Protein AF-A0A7J8N4A2-F1 (afdb_monomer)

Nearest PDB structures (foldseek):
  2ehg-assembly1_A  TM=7.726E-01  e=7.912E-02  Sulfurisphaera tokodaii str. 7
  3aly-assembly1_A  TM=7.509E-01  e=1.217E-01  Sulfurisphaera tokodaii str. 7
  2w3q-assembly1_A-2  TM=4.685E-01  e=7.793E+00  Cryptococcus neoformans

Mean predicted aligned error: 6.54 Å

Foldseek 3Di:
DAEAEDQPPVLLVLLPDPDQDDDPCSVVSVVVNVVQVVDPDYHYYYDHPVVVVVVVPD

Radius of gyration: 12.9 Å; Cα contacts (8 Å, |Δi|>4): 48; chains: 1; bounding box: 21×36×29 Å

Solvent-accessible surface area (backbone atoms only — not comparable to full-atom values): 3684 Å² total; per-residue (Å²): 117,48,77,50,75,38,71,50,57,71,58,34,50,59,67,70,48,89,66,91,63,90,55,99,54,33,69,62,50,49,51,54,54,58,59,40,66,80,41,100,38,65,44,73,41,70,43,56,78,72,59,60,66,62,68,76,78,118

Sequence (58 aa):
SVILESDSRSVIQKLNISSEEFSKISTLIWEVKELSKQFLDCRFTFITRSTRLHMQWL

Secondary structure (DSSP, 8-state):
-EEEEES-HHHHHHHH--S---STTHHHHHHHHHHHTTSSSEEEEE--HHHHHHTT--

Structure (mmCIF, N/CA/C/O backbone):
data_AF-A0A7J8N4A2-F1
#
_entry.id   AF-A0A7J8N4A2-F1
#
loop_
_atom_site.group_PDB
_atom_site.id
_atom_site.type_symbol
_atom_site.label_atom_id
_atom_site.label_alt_id
_atom_site.label_comp_id
_atom_site.label_asym_id
_atom_site.label_entity_id
_atom_site.label_seq_id
_atom_site.pdbx_PDB_ins_code
_atom_site.Cartn_x
_atom_site.Cartn_y
_atom_site.Cartn_z
_atom_site.occupancy
_atom_site.B_iso_or_equiv
_atom_site.auth_seq_id
_atom_site.auth_comp_id
_atom_site.auth_asym_id
_atom_site.auth_atom_id
_atom_site.pdbx_PDB_model_num
ATOM 1 N N . SER A 1 1 ? -6.912 -13.073 1.017 1.00 83.88 1 SER A N 1
ATOM 2 C CA . SER A 1 1 ? -5.773 -12.155 0.840 1.00 83.88 1 SER A CA 1
ATOM 3 C C . SER A 1 1 ? -5.927 -11.504 -0.519 1.00 83.88 1 SER A C 1
ATOM 5 O O . SER A 1 1 ? -6.165 -12.224 -1.484 1.00 83.88 1 SER A O 1
ATOM 7 N N . VAL A 1 2 ? -5.898 -10.174 -0.577 1.00 94.19 2 VAL A N 1
ATOM 8 C CA . VAL A 1 2 ? -5.941 -9.365 -1.803 1.00 94.19 2 VAL A CA 1
ATOM 9 C C . VAL A 1 2 ? -4.565 -8.736 -2.008 1.00 94.19 2 VAL A C 1
ATOM 11 O O . VAL A 1 2 ? -3.951 -8.257 -1.056 1.00 94.19 2 VAL A O 1
ATOM 14 N N . ILE A 1 3 ? -4.074 -8.742 -3.246 1.00 94.94 3 ILE A N 1
ATOM 15 C CA . ILE A 1 3 ? -2.826 -8.074 -3.628 1.00 94.94 3 ILE A CA 1
ATOM 16 C C . ILE A 1 3 ? -3.177 -7.029 -4.680 1.00 94.94 3 ILE A C 1
ATOM 18 O O . ILE A 1 3 ? -3.748 -7.361 -5.719 1.00 94.94 3 ILE A O 1
ATOM 22 N N . LEU A 1 4 ? -2.867 -5.766 -4.394 1.00 93.69 4 LEU A N 1
ATOM 23 C CA . LEU A 1 4 ? -3.103 -4.652 -5.301 1.00 93.69 4 LEU A CA 1
ATOM 24 C C . LEU A 1 4 ? -1.772 -4.207 -5.899 1.00 93.69 4 LEU A C 1
ATOM 26 O O . LEU A 1 4 ? -0.890 -3.691 -5.209 1.00 93.69 4 LEU A O 1
ATOM 30 N N . GLU A 1 5 ? -1.635 -4.445 -7.198 1.00 94.56 5 GLU A N 1
ATOM 31 C CA . GLU A 1 5 ? -0.396 -4.236 -7.934 1.00 94.56 5 GLU A CA 1
ATOM 32 C C . GLU A 1 5 ? -0.449 -2.954 -8.766 1.00 94.56 5 GLU A C 1
ATOM 34 O O . GLU A 1 5 ? -1.436 -2.676 -9.451 1.00 94.56 5 GLU A O 1
ATOM 39 N N . SER A 1 6 ? 0.630 -2.174 -8.741 1.00 93.19 6 SER A N 1
ATOM 40 C CA . SER A 1 6 ? 0.757 -0.969 -9.565 1.00 93.19 6 SER A CA 1
ATOM 41 C C . SER A 1 6 ? 2.201 -0.720 -9.989 1.00 93.19 6 SER A C 1
ATOM 43 O O . SER A 1 6 ? 3.138 -1.00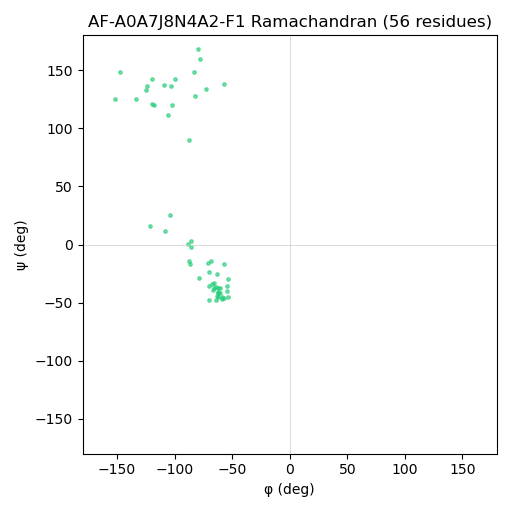5 -9.247 1.00 93.19 6 SER A O 1
ATOM 45 N N . ASP A 1 7 ? 2.384 -0.124 -11.166 1.00 94.69 7 ASP A N 1
ATOM 46 C CA . ASP A 1 7 ? 3.665 0.418 -11.634 1.00 94.69 7 ASP A CA 1
ATOM 47 C C . ASP A 1 7 ? 3.918 1.857 -11.148 1.00 94.69 7 ASP A C 1
ATOM 49 O O . ASP A 1 7 ? 4.953 2.456 -11.448 1.00 94.69 7 ASP A O 1
ATOM 53 N N . SER A 1 8 ? 3.013 2.414 -10.340 1.00 94.06 8 SER A N 1
ATOM 54 C CA . SER A 1 8 ? 3.201 3.707 -9.692 1.00 94.06 8 SER A CA 1
ATOM 55 C C . SER A 1 8 ? 3.928 3.548 -8.358 1.00 94.06 8 SER A C 1
ATOM 57 O O . SER A 1 8 ? 3.322 3.383 -7.295 1.00 94.06 8 SER A O 1
ATOM 59 N N . ARG A 1 9 ? 5.266 3.615 -8.403 1.00 93.00 9 ARG A N 1
ATOM 60 C CA . ARG A 1 9 ? 6.125 3.463 -7.214 1.00 93.00 9 ARG A CA 1
ATOM 61 C C . ARG A 1 9 ? 5.740 4.421 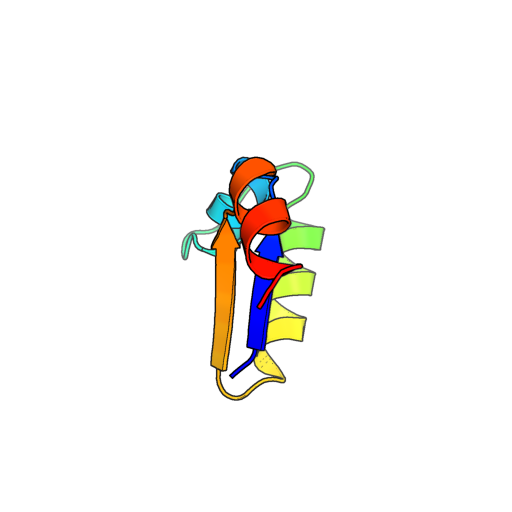-6.086 1.00 93.00 9 ARG A C 1
ATOM 63 O O . ARG A 1 9 ? 5.666 3.999 -4.938 1.00 93.00 9 ARG A O 1
ATOM 70 N N . SER A 1 10 ? 5.491 5.689 -6.411 1.00 92.56 10 SER A N 1
ATOM 71 C CA . SER A 1 10 ? 5.175 6.721 -5.418 1.00 92.56 10 SER A CA 1
ATOM 72 C C . SER A 1 10 ? 3.843 6.461 -4.715 1.00 92.56 10 SER A C 1
ATOM 74 O O . SER A 1 10 ? 3.742 6.673 -3.510 1.00 92.56 10 SER A O 1
ATOM 76 N N . VAL A 1 11 ? 2.835 5.958 -5.432 1.00 93.56 11 VAL A N 1
ATOM 77 C CA . VAL A 1 11 ? 1.532 5.612 -4.845 1.00 93.56 11 VAL A CA 1
ATOM 78 C C . VAL A 1 11 ? 1.658 4.390 -3.940 1.00 93.56 11 VAL A C 1
ATOM 80 O O . VAL A 1 11 ? 1.219 4.442 -2.795 1.00 93.56 11 VAL A O 1
ATOM 83 N N . ILE A 1 12 ? 2.323 3.325 -4.400 1.00 95.38 12 ILE A N 1
ATOM 84 C CA . ILE A 1 12 ? 2.541 2.119 -3.584 1.00 95.38 12 ILE A CA 1
ATOM 85 C C . ILE A 1 12 ? 3.336 2.438 -2.314 1.00 95.38 12 ILE A C 1
ATOM 87 O O . ILE A 1 12 ? 2.992 1.960 -1.235 1.00 95.38 12 ILE A O 1
ATOM 91 N N . GLN A 1 13 ? 4.373 3.275 -2.410 1.00 93.88 13 GLN A N 1
ATOM 92 C CA . GLN A 1 13 ? 5.124 3.717 -1.234 1.00 93.88 13 GLN A CA 1
ATOM 93 C C . GLN A 1 13 ? 4.222 4.435 -0.228 1.00 93.88 13 GLN A C 1
ATOM 95 O O . GLN A 1 13 ? 4.246 4.094 0.948 1.00 93.88 13 GLN A O 1
ATOM 100 N N . LYS A 1 14 ? 3.373 5.365 -0.678 1.00 93.75 14 LYS A N 1
ATOM 101 C CA . LYS A 1 14 ? 2.429 6.073 0.203 1.00 93.75 14 LYS A CA 1
ATOM 102 C C . LYS A 1 14 ? 1.407 5.147 0.859 1.00 93.75 14 LYS A C 1
ATOM 104 O O . LYS A 1 14 ? 1.072 5.340 2.026 1.00 93.75 14 LYS A O 1
ATOM 109 N N . LEU A 1 15 ? 0.932 4.135 0.136 1.00 94.06 15 LEU A N 1
ATOM 110 C CA . LEU A 1 15 ? -0.002 3.142 0.673 1.00 94.06 15 LEU A CA 1
ATOM 111 C C . LEU A 1 15 ? 0.646 2.263 1.751 1.00 94.06 15 LEU A C 1
ATOM 113 O O . LEU A 1 15 ? -0.020 1.917 2.723 1.00 94.06 15 LEU A O 1
ATOM 117 N N . ASN A 1 16 ? 1.942 1.971 1.623 1.00 93.44 16 ASN A N 1
ATOM 118 C CA . ASN A 1 16 ? 2.690 1.143 2.573 1.00 93.44 16 ASN A CA 1
ATOM 119 C C . ASN A 1 16 ? 3.289 1.915 3.762 1.00 93.44 16 ASN A C 1
ATOM 121 O O . ASN A 1 16 ? 3.706 1.300 4.741 1.00 93.44 16 ASN A O 1
ATOM 125 N N . ILE A 1 17 ? 3.353 3.247 3.708 1.00 90.31 17 ILE A N 1
ATOM 126 C CA . ILE A 1 17 ? 3.824 4.067 4.831 1.00 90.31 17 ILE A CA 1
ATOM 127 C C . ILE A 1 17 ? 2.766 4.086 5.945 1.00 90.31 17 ILE A C 1
ATOM 129 O O . ILE A 1 17 ? 1.582 4.308 5.685 1.00 90.31 17 ILE A O 1
AT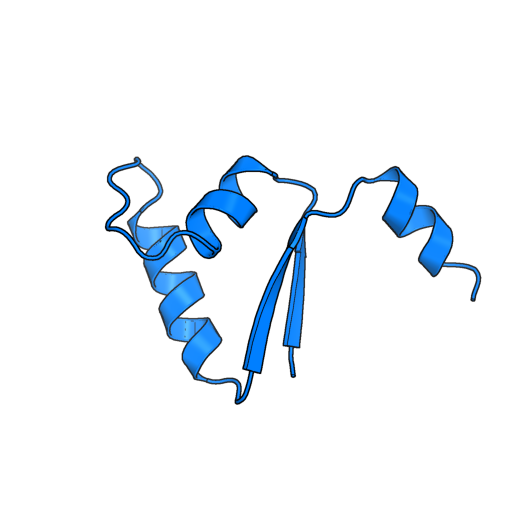OM 133 N N . SER A 1 18 ? 3.196 3.880 7.192 1.00 78.06 18 SER A N 1
ATOM 134 C CA . SER A 1 18 ? 2.338 3.936 8.386 1.00 78.06 18 SER A CA 1
ATOM 135 C C . SER A 1 18 ? 2.189 5.339 8.982 1.00 78.06 18 SER A C 1
ATOM 137 O O . SER A 1 18 ? 1.270 5.561 9.765 1.00 78.06 18 SER A O 1
ATOM 139 N N . SER A 1 19 ? 3.065 6.283 8.622 1.00 79.62 19 SER A N 1
ATOM 140 C CA . SER A 1 19 ? 2.989 7.671 9.082 1.00 79.62 19 SER A CA 1
ATOM 141 C C . SER A 1 19 ? 1.921 8.470 8.333 1.00 79.62 19 SER A C 1
ATOM 143 O O . SER A 1 19 ? 1.532 8.122 7.215 1.00 79.62 19 SER A O 1
ATOM 145 N N . GLU A 1 20 ? 1.490 9.581 8.932 1.00 75.75 20 GLU A N 1
ATOM 146 C CA . GLU A 1 20 ? 0.656 10.570 8.248 1.00 75.75 20 GLU A CA 1
ATOM 147 C C . GLU A 1 20 ? 1.347 11.083 6.976 1.00 75.75 20 GLU A C 1
ATOM 149 O O . GLU A 1 20 ? 2.561 11.305 6.937 1.00 75.75 20 GLU A O 1
ATOM 154 N N . GLU A 1 21 ? 0.559 11.226 5.911 1.00 76.12 21 GLU A N 1
ATOM 155 C CA . GLU A 1 21 ? 1.010 11.642 4.586 1.00 76.12 21 GLU A CA 1
ATOM 156 C C . GLU A 1 21 ? 0.322 12.966 4.241 1.00 76.12 21 GLU A C 1
ATOM 158 O O . GLU A 1 21 ? -0.904 13.042 4.215 1.00 76.12 21 GLU A O 1
ATOM 163 N N . PHE A 1 22 ? 1.109 14.020 4.005 1.00 80.31 22 PHE A N 1
ATOM 164 C CA . PHE A 1 22 ? 0.608 15.387 3.795 1.00 80.31 22 PHE A CA 1
ATOM 165 C C . PHE A 1 22 ? 0.626 15.827 2.324 1.00 80.31 22 PHE A C 1
ATOM 167 O O . PHE A 1 22 ? 0.738 17.018 2.024 1.00 80.31 22 PHE A O 1
ATOM 174 N N . SER A 1 23 ? 0.567 14.901 1.365 1.00 86.88 23 SER A N 1
ATOM 175 C CA . SER A 1 23 ? 0.519 15.306 -0.041 1.00 86.88 23 SER A CA 1
ATOM 176 C C . SER A 1 23 ? -0.872 15.742 -0.475 1.00 86.88 23 SER A C 1
ATOM 178 O O . SER A 1 23 ? -1.878 15.458 0.164 1.00 86.88 23 SER A O 1
ATOM 180 N N . LYS A 1 24 ? -0.937 16.349 -1.663 1.00 92.19 24 LYS A N 1
ATOM 181 C CA . LYS A 1 24 ? -2.193 16.718 -2.331 1.00 92.19 24 LYS A C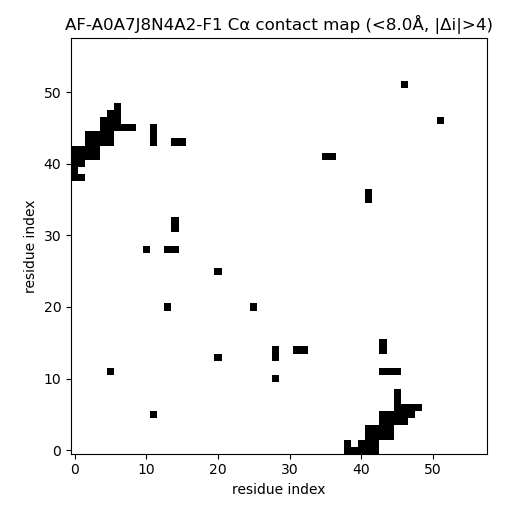A 1
ATOM 182 C C . LYS A 1 24 ? -3.151 15.541 -2.570 1.00 92.19 24 LYS A C 1
ATOM 184 O O . LYS A 1 24 ? -4.309 15.782 -2.877 1.00 92.19 24 LYS A O 1
ATOM 189 N N . ILE A 1 25 ? -2.669 14.297 -2.485 1.00 91.38 25 ILE A N 1
ATOM 190 C CA . ILE A 1 25 ? -3.475 13.085 -2.697 1.00 91.38 25 ILE A CA 1
ATOM 191 C C . ILE A 1 25 ? -3.738 12.314 -1.398 1.00 91.38 25 ILE A C 1
ATOM 193 O O . ILE A 1 25 ? -4.194 11.176 -1.462 1.00 91.38 25 ILE A O 1
ATOM 197 N N . SER A 1 26 ? -3.446 12.896 -0.232 1.00 92.50 26 SER A N 1
ATOM 198 C CA . SER A 1 26 ? -3.587 12.230 1.068 1.00 92.50 26 SER A CA 1
ATOM 199 C C . SER A 1 26 ? -4.995 11.675 1.300 1.00 92.50 26 SER A C 1
ATOM 201 O O . SER A 1 26 ? -5.124 10.538 1.747 1.00 92.50 26 SER A O 1
ATOM 203 N N . THR A 1 27 ? -6.041 12.405 0.897 1.00 94.19 27 THR A N 1
ATOM 204 C CA . THR A 1 27 ? -7.437 11.938 0.963 1.00 94.19 27 THR A CA 1
ATOM 205 C C . THR A 1 27 ? -7.653 10.651 0.168 1.00 94.19 27 THR A C 1
ATOM 207 O O . THR A 1 27 ? -8.230 9.703 0.688 1.00 94.19 27 THR A O 1
ATOM 210 N N . LEU A 1 28 ? -7.116 10.565 -1.054 1.00 94.56 28 LEU A N 1
ATOM 211 C CA . LEU A 1 28 ? -7.225 9.359 -1.884 1.00 94.56 28 LEU A CA 1
ATOM 212 C C . LEU A 1 28 ? -6.452 8.183 -1.270 1.00 94.56 28 LEU A C 1
ATOM 214 O O . LEU A 1 28 ? -6.920 7.048 -1.288 1.00 94.56 28 LEU A O 1
ATOM 218 N N . ILE A 1 29 ? -5.270 8.444 -0.700 1.00 95.00 29 ILE A N 1
ATOM 219 C CA . ILE A 1 29 ? -4.486 7.423 0.014 1.00 95.00 29 ILE A CA 1
ATOM 220 C C . ILE A 1 29 ? -5.260 6.904 1.232 1.00 95.00 29 ILE A C 1
ATOM 222 O O . ILE A 1 29 ? -5.267 5.697 1.482 1.00 95.00 29 ILE A O 1
ATOM 226 N N . TRP A 1 30 ? -5.919 7.796 1.973 1.00 93.31 30 TRP A N 1
ATOM 227 C CA . TRP A 1 30 ? -6.736 7.440 3.128 1.00 93.31 30 TRP A CA 1
ATOM 228 C C . TRP A 1 30 ? -7.944 6.586 2.729 1.00 93.31 30 TRP A C 1
ATOM 230 O O . TRP A 1 30 ? -8.137 5.516 3.300 1.00 93.31 30 TRP A O 1
ATOM 240 N N . GLU A 1 31 ? -8.692 6.986 1.699 1.00 95.44 31 GLU A N 1
ATOM 241 C CA . GLU A 1 31 ? -9.841 6.222 1.194 1.00 95.44 31 GLU A CA 1
ATOM 242 C C . GLU A 1 31 ? -9.451 4.798 0.780 1.00 95.44 31 GLU A C 1
ATOM 244 O O . GLU A 1 31 ? -10.108 3.834 1.174 1.00 95.44 31 GLU A O 1
ATOM 249 N N . VAL A 1 32 ? -8.347 4.633 0.041 1.00 94.75 32 VAL A N 1
ATOM 250 C CA . VAL A 1 32 ? -7.856 3.301 -0.354 1.00 94.75 32 VAL A CA 1
ATOM 251 C C . VAL A 1 32 ? -7.492 2.461 0.871 1.00 94.75 32 VAL A C 1
ATOM 253 O O . VAL A 1 32 ? -7.806 1.268 0.911 1.00 94.75 32 VAL A O 1
ATOM 256 N N . LYS A 1 33 ? -6.862 3.062 1.887 1.00 93.69 33 LYS A N 1
ATOM 257 C CA . LYS A 1 33 ? -6.550 2.369 3.143 1.00 93.69 33 LYS A CA 1
ATOM 258 C C . LYS A 1 33 ? -7.819 1.941 3.879 1.00 93.69 33 LYS A C 1
ATOM 260 O O . LYS A 1 33 ? -7.882 0.791 4.307 1.00 93.69 33 LYS A O 1
ATOM 265 N N . GLU A 1 34 ? -8.838 2.790 3.983 1.00 95.56 34 GLU A N 1
ATOM 266 C CA . GLU A 1 34 ? -10.115 2.408 4.604 1.00 95.56 34 GLU A CA 1
ATOM 267 C C . GLU A 1 34 ? -10.818 1.280 3.846 1.00 95.56 34 GLU A C 1
ATOM 269 O O . GLU A 1 34 ? -11.235 0.296 4.457 1.00 95.56 34 GLU A O 1
ATOM 274 N N . LEU A 1 35 ? -10.884 1.356 2.515 1.00 95.75 35 LEU A N 1
ATOM 275 C CA . LEU A 1 35 ? -11.453 0.285 1.692 1.00 95.75 35 LEU A CA 1
ATOM 276 C C . LEU A 1 35 ? -10.686 -1.032 1.867 1.00 95.75 35 LEU A C 1
ATOM 278 O O . LEU A 1 35 ? -11.293 -2.101 1.926 1.00 95.75 35 LEU A O 1
ATOM 282 N N . SER A 1 36 ? -9.360 -0.969 2.009 1.00 94.94 36 SER A N 1
ATOM 283 C CA . SER A 1 36 ? -8.525 -2.161 2.182 1.00 94.94 36 SER A CA 1
ATOM 284 C C . SER A 1 36 ? -8.817 -2.945 3.466 1.00 94.94 36 SER A C 1
ATOM 286 O O . SER A 1 36 ? -8.633 -4.162 3.479 1.00 94.94 36 SER A O 1
ATOM 288 N N . LYS A 1 37 ? -9.349 -2.292 4.511 1.00 94.50 37 LYS A N 1
ATOM 289 C CA . LYS A 1 37 ? -9.724 -2.935 5.786 1.00 94.50 37 LYS A CA 1
ATOM 290 C C . LYS A 1 37 ? -10.922 -3.878 5.670 1.00 94.50 37 LYS A C 1
ATOM 292 O O . LYS A 1 37 ? -11.161 -4.663 6.581 1.00 94.50 37 LYS A O 1
ATOM 297 N N . GLN A 1 38 ? -11.678 -3.818 4.572 1.00 96.69 38 GLN A N 1
ATOM 298 C CA . GLN A 1 38 ? -12.775 -4.756 4.307 1.00 96.69 38 GLN A CA 1
ATOM 299 C C . GLN A 1 38 ? -12.266 -6.165 3.970 1.00 96.69 38 GLN A C 1
ATOM 301 O O . GLN A 1 38 ? -13.027 -7.131 4.011 1.00 96.69 38 GLN A O 1
ATOM 306 N N . PHE A 1 39 ? -10.979 -6.297 3.641 1.00 95.38 39 PHE A N 1
ATOM 307 C CA . PHE A 1 39 ? -10.343 -7.575 3.364 1.00 95.38 39 PHE A CA 1
ATOM 308 C C . PHE A 1 39 ? -9.566 -8.058 4.589 1.00 95.38 39 PHE A C 1
ATOM 310 O O . PHE A 1 39 ? -8.894 -7.278 5.255 1.00 95.38 39 PHE A O 1
ATOM 317 N N . LEU A 1 40 ? -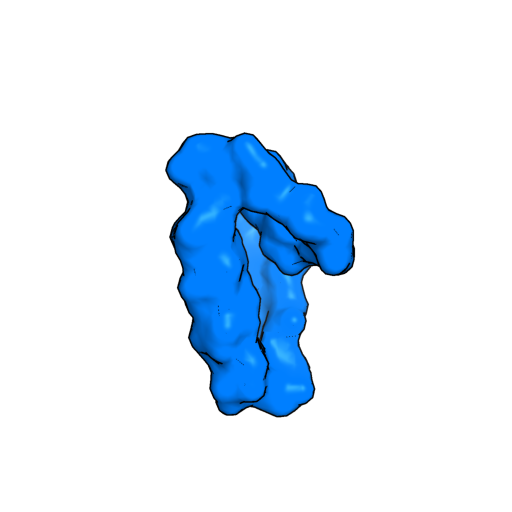9.598 -9.374 4.835 1.00 95.06 40 LEU A N 1
ATOM 318 C CA . LEU A 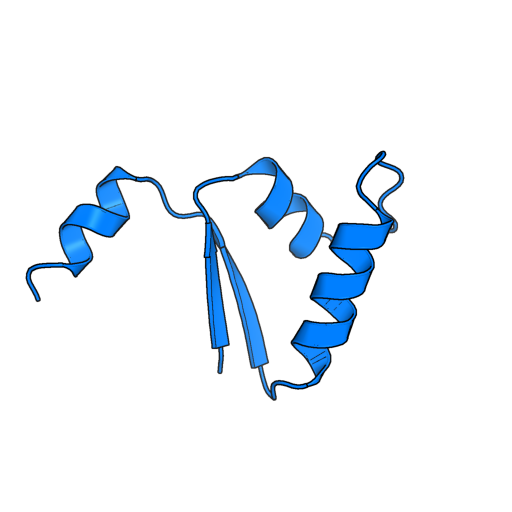1 40 ? -8.834 -10.014 5.917 1.00 95.06 40 LEU A CA 1
ATOM 319 C C . LEU A 1 40 ? -7.328 -9.695 5.853 1.00 95.06 40 LEU A C 1
ATOM 321 O O . LEU A 1 40 ? -6.665 -9.591 6.876 1.00 95.06 40 LEU A O 1
ATOM 325 N N . ASP A 1 41 ? -6.799 -9.583 4.636 1.00 93.44 41 ASP A N 1
ATOM 326 C CA . ASP A 1 41 ? -5.411 -9.235 4.350 1.00 93.44 41 ASP A CA 1
ATOM 327 C C . ASP A 1 41 ? -5.373 -8.541 2.986 1.00 93.44 41 ASP A C 1
ATOM 329 O O . ASP A 1 41 ? -5.884 -9.099 2.006 1.00 93.44 41 ASP A O 1
ATOM 333 N N . CYS A 1 42 ? -4.799 -7.340 2.932 1.00 95.31 42 CYS A N 1
ATOM 334 C CA . CYS A 1 42 ? -4.622 -6.553 1.717 1.00 95.31 42 CYS A CA 1
ATOM 335 C C . CYS A 1 42 ? -3.193 -6.007 1.664 1.00 95.31 42 CYS A C 1
ATOM 337 O O . CYS A 1 42 ? -2.739 -5.347 2.599 1.00 95.31 42 CYS A O 1
ATOM 339 N N . ARG A 1 43 ? -2.480 -6.287 0.570 1.00 95.06 43 ARG A N 1
ATOM 340 C CA . ARG A 1 43 ? -1.078 -5.895 0.380 1.00 95.06 43 ARG A CA 1
ATOM 341 C C . ARG A 1 43 ? -0.918 -5.073 -0.890 1.00 95.06 43 ARG A C 1
ATOM 343 O O . ARG A 1 43 ? -1.455 -5.432 -1.935 1.00 95.06 43 ARG A O 1
ATOM 350 N N . PHE A 1 44 ? -0.148 -3.993 -0.804 1.00 95.56 44 PHE A N 1
ATOM 351 C CA . PHE A 1 44 ? 0.139 -3.114 -1.935 1.00 95.56 44 PHE A CA 1
ATOM 352 C C . PHE A 1 44 ? 1.539 -3.401 -2.473 1.00 95.56 44 PHE A C 1
ATOM 354 O O . PHE A 1 44 ? 2.533 -3.257 -1.755 1.00 95.56 44 PHE A O 1
ATOM 361 N N . THR A 1 45 ? 1.633 -3.788 -3.743 1.00 95.50 45 THR A N 1
ATOM 362 C CA . THR A 1 45 ? 2.889 -4.240 -4.352 1.00 95.50 45 THR A CA 1
ATOM 363 C C . THR 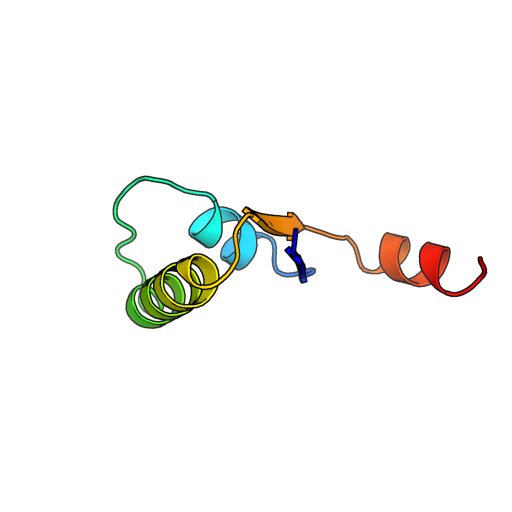A 1 45 ? 3.223 -3.430 -5.596 1.00 95.50 45 THR A C 1
ATOM 365 O O . THR A 1 45 ? 2.393 -3.197 -6.472 1.00 95.50 45 THR A O 1
ATOM 368 N N . PHE A 1 46 ? 4.475 -2.989 -5.676 1.00 94.69 46 PHE A N 1
ATOM 369 C CA . PHE A 1 46 ? 4.991 -2.346 -6.872 1.00 94.69 46 PHE A CA 1
ATOM 370 C C . PHE A 1 46 ? 5.422 -3.420 -7.868 1.00 94.69 46 PHE A C 1
ATOM 372 O O . PHE A 1 46 ? 6.226 -4.286 -7.523 1.00 94.69 46 PHE A O 1
ATOM 379 N N . ILE A 1 47 ? 4.935 -3.328 -9.102 1.00 94.31 47 ILE A N 1
ATOM 380 C CA . ILE A 1 47 ? 5.353 -4.192 -10.208 1.00 94.31 47 ILE A CA 1
ATOM 381 C C . ILE A 1 47 ? 5.955 -3.343 -11.323 1.00 94.31 47 ILE A C 1
ATOM 383 O O . ILE A 1 47 ? 5.478 -2.249 -11.617 1.00 94.31 47 ILE A O 1
ATOM 387 N N . THR A 1 48 ? 7.005 -3.828 -11.982 1.00 86.75 48 THR A N 1
ATOM 388 C CA . THR A 1 48 ? 7.476 -3.184 -13.211 1.00 86.75 48 THR A CA 1
ATOM 389 C C . THR A 1 48 ? 6.644 -3.690 -14.386 1.00 86.75 48 THR A C 1
ATOM 391 O O . THR A 1 48 ? 6.204 -4.839 -14.405 1.00 86.75 48 THR A O 1
ATOM 394 N N . ARG A 1 49 ? 6.423 -2.849 -15.406 1.00 72.56 49 ARG A N 1
ATOM 395 C CA . ARG A 1 49 ? 5.663 -3.245 -16.611 1.00 72.56 49 ARG A CA 1
ATOM 396 C C . ARG A 1 49 ? 6.212 -4.510 -17.280 1.00 72.56 49 ARG A C 1
ATOM 398 O O . ARG A 1 49 ? 5.445 -5.277 -17.850 1.00 72.56 49 ARG A O 1
ATOM 405 N N . SER A 1 50 ? 7.517 -4.752 -17.159 1.00 71.81 50 SER A N 1
ATOM 406 C CA . SER A 1 50 ? 8.172 -5.978 -17.620 1.00 71.81 50 SER A CA 1
ATOM 407 C C . SER A 1 50 ? 7.708 -7.237 -16.878 1.00 71.81 50 SER A C 1
ATOM 409 O O . SER A 1 50 ? 7.555 -8.279 -17.504 1.00 71.81 50 SER A O 1
ATOM 411 N N . THR A 1 51 ? 7.435 -7.156 -15.573 1.00 59.47 51 THR A N 1
ATOM 412 C CA . THR A 1 51 ? 7.003 -8.303 -14.757 1.00 59.47 51 THR A CA 1
ATOM 413 C C . THR A 1 51 ? 5.593 -8.748 -15.123 1.00 59.47 51 THR A C 1
ATOM 415 O O . THR A 1 51 ? 5.305 -9.940 -15.160 1.00 59.47 51 THR A O 1
ATOM 418 N N . ARG A 1 52 ? 4.723 -7.792 -15.471 1.00 54.59 52 ARG A N 1
ATOM 419 C CA . ARG A 1 52 ? 3.328 -8.066 -15.844 1.00 54.59 52 ARG A CA 1
ATOM 420 C C . ARG A 1 52 ? 3.209 -8.870 -17.141 1.00 54.59 52 ARG A C 1
ATOM 422 O O . ARG A 1 52 ? 2.319 -9.701 -17.261 1.00 54.59 52 ARG A O 1
ATOM 429 N N . LEU A 1 53 ? 4.130 -8.656 -18.082 1.00 55.00 53 LEU A N 1
ATOM 430 C CA . LEU A 1 53 ? 4.201 -9.421 -19.331 1.00 55.00 53 LEU A CA 1
ATOM 431 C C . LEU A 1 53 ? 4.650 -10.871 -19.106 1.00 55.00 53 LEU A C 1
ATOM 433 O O . LEU A 1 53 ? 4.336 -11.725 -19.925 1.00 55.00 53 LEU A O 1
ATOM 437 N N . HIS A 1 54 ? 5.354 -11.169 -18.009 1.00 49.97 54 HIS A N 1
ATOM 438 C CA . HIS A 1 54 ? 5.817 -12.526 -17.712 1.00 49.97 54 HIS A CA 1
ATOM 439 C C . HIS A 1 54 ? 4.708 -13.418 -17.125 1.00 49.97 54 HIS A C 1
ATOM 441 O O . HIS A 1 54 ? 4.704 -14.619 -17.360 1.00 49.97 54 HIS A O 1
ATOM 447 N N . MET A 1 55 ? 3.732 -12.836 -16.419 1.00 52.09 55 MET A N 1
ATOM 448 C CA . MET A 1 55 ? 2.611 -13.574 -15.813 1.00 52.09 55 MET A CA 1
ATOM 449 C C . MET A 1 55 ? 1.415 -13.805 -16.752 1.00 52.09 55 MET A C 1
ATOM 451 O O . MET A 1 55 ? 0.452 -14.440 -16.348 1.00 52.09 55 MET A O 1
ATOM 455 N N . GLN A 1 56 ? 1.446 -13.308 -17.994 1.00 46.84 56 GLN A N 1
ATOM 456 C CA . GLN A 1 56 ? 0.385 -13.562 -18.985 1.00 46.84 56 GLN A CA 1
ATOM 457 C C . GLN A 1 56 ? 0.605 -14.844 -19.812 1.00 46.84 56 GLN A C 1
ATOM 459 O O . GLN A 1 56 ? -0.215 -15.152 -20.672 1.00 46.84 56 GLN A O 1
ATOM 464 N N . TRP A 1 57 ? 1.689 -15.589 -19.560 1.00 44.78 57 TRP A N 1
ATOM 465 C CA . TRP A 1 57 ? 2.069 -16.795 -20.314 1.00 44.78 57 TRP A CA 1
ATOM 466 C C . TRP A 1 57 ? 2.191 -18.066 -19.455 1.00 44.78 57 TRP A C 1
ATOM 468 O O . TRP A 1 57 ? 2.773 -19.051 -19.910 1.00 44.78 57 TRP A O 1
ATOM 478 N N . LEU A 1 58 ? 1.657 -18.054 -18.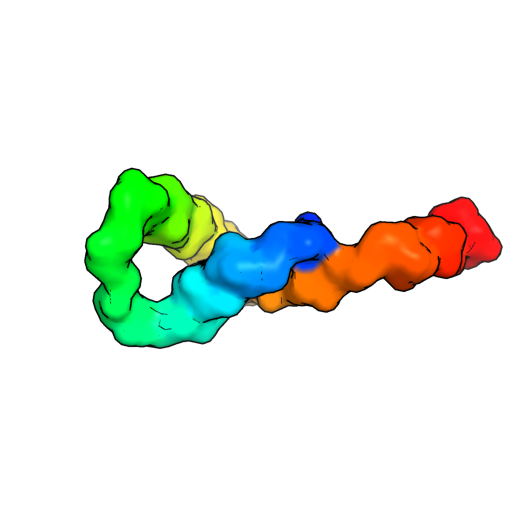233 1.00 41.38 58 LEU A N 1
ATOM 479 C CA . LEU A 1 58 ? 1.544 -19.217 -17.343 1.00 41.38 58 LEU A CA 1
ATOM 480 C C . LEU A 1 58 ? 0.090 -19.371 -16.901 1.00 41.38 58 LEU A C 1
ATOM 482 O O . LEU A 1 58 ? -0.361 -20.533 -16.818 1.00 41.38 58 LEU A O 1
#

Organism: NCBI:txid34289

pLDDT: mean 85.58, std 15.42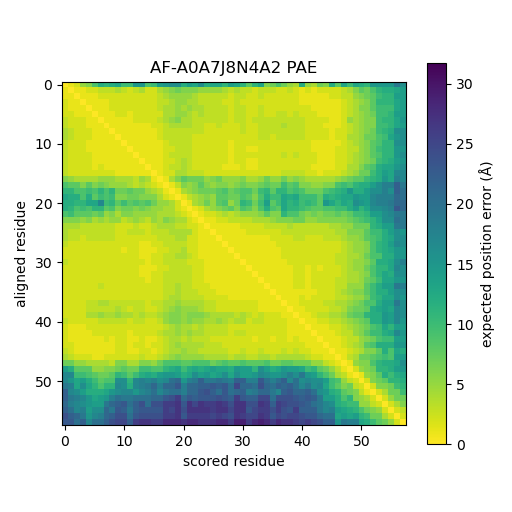, range [41.38, 96.69]

InterPro domains:
  IPR002156 Ribonuclease H domain [PF13456] (2-51)